Protein AF-A0AAQ3Y6M9-F1 (afdb_monomer_lite)

Secondary structure (DSSP, 8-state):
--------HHHHHHHHHHHHHHHHHHHHHHHHHHHHHTTTTTTT--THHHHHHHHHHHHIIIIIIHHHHHHHHHHHHHHHHHHHHHHT-

pLDDT: mean 72.19, std 8.53, range [40.06, 81.75]

Sequence (89 aa):
MGYELKVETDKLSEQRDGLKNGFDSIHNGLVNIEKALEGVENKGYKGEAGKSIEELMNIIKSDVIAPTDKYNDLVLSVLKAAYDRFESL

Organism: NCBI:txid1834189

Foldseek 3Di:
DDPPPPPVLVVLVVVLVVLVVVLVVVLVVLVVLVVVLVCVVVVVQDDPRNVVSVVVNVCCVPPPNVVSVVVNVVVNVVSVVVVVVVVVD

Structure (mmCIF, N/CA/C/O backbone):
data_AF-A0AAQ3Y6M9-F1
#
_entry.id   AF-A0AAQ3Y6M9-F1
#
loop_
_atom_site.group_PDB
_atom_site.id
_atom_site.type_symbol
_atom_site.label_atom_id
_atom_site.label_alt_id
_atom_site.label_comp_id
_atom_site.label_asym_id
_atom_site.label_entity_id
_atom_site.label_seq_id
_atom_site.pdbx_PDB_ins_code
_atom_site.Cartn_x
_atom_site.Cartn_y
_atom_site.Cartn_z
_atom_site.occupancy
_atom_site.B_iso_or_equiv
_atom_site.auth_seq_id
_atom_site.auth_comp_id
_atom_site.auth_asym_id
_atom_site.auth_atom_id
_atom_site.pdbx_PDB_model_num
ATOM 1 N N . MET A 1 1 ? 33.782 3.474 -32.722 1.00 41.28 1 MET A N 1
ATOM 2 C CA . MET A 1 1 ? 33.591 2.789 -31.427 1.00 41.28 1 MET A CA 1
ATOM 3 C C . MET A 1 1 ? 32.149 3.018 -31.024 1.00 41.28 1 MET A C 1
ATOM 5 O O . MET A 1 1 ? 31.823 4.114 -30.594 1.00 41.28 1 MET A O 1
ATOM 9 N N . GLY A 1 2 ? 31.272 2.057 -31.316 1.00 44.62 2 GLY A N 1
ATOM 10 C CA . GLY A 1 2 ? 29.880 2.128 -30.884 1.00 44.62 2 GLY A CA 1
ATOM 11 C C . GLY A 1 2 ? 29.820 1.695 -29.428 1.00 44.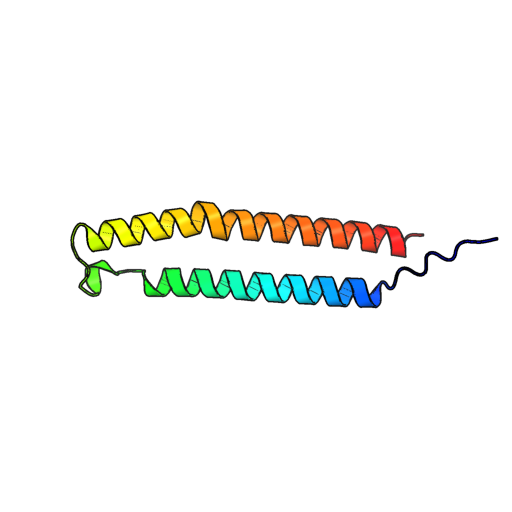62 2 GLY A C 1
ATOM 12 O O . GLY A 1 2 ? 30.234 0.583 -29.114 1.00 44.62 2 GLY A O 1
ATOM 13 N N . TYR A 1 3 ? 29.383 2.581 -28.541 1.00 40.06 3 TYR A N 1
ATOM 14 C CA . TYR A 1 3 ? 29.000 2.169 -27.199 1.00 40.06 3 TYR A CA 1
ATOM 15 C C . TYR A 1 3 ? 27.700 1.375 -27.340 1.00 40.06 3 TYR A C 1
ATOM 17 O O . TYR A 1 3 ? 26.648 1.958 -27.588 1.00 40.06 3 TYR A O 1
ATOM 25 N N . GLU A 1 4 ? 27.773 0.050 -27.231 1.00 48.94 4 GLU A N 1
ATOM 26 C CA . GLU A 1 4 ? 26.588 -0.763 -26.971 1.00 48.94 4 GLU A CA 1
ATOM 27 C C . GLU A 1 4 ? 26.168 -0.459 -25.531 1.00 48.94 4 GLU A C 1
ATOM 29 O O . GLU A 1 4 ? 26.747 -0.963 -24.566 1.00 48.94 4 GLU A O 1
ATOM 34 N N . LEU A 1 5 ? 25.194 0.437 -25.371 1.00 51.72 5 LEU A N 1
ATOM 35 C CA . LEU A 1 5 ? 24.435 0.553 -24.133 1.00 51.72 5 LEU A CA 1
ATOM 36 C C . LEU A 1 5 ? 23.655 -0.753 -23.975 1.00 51.72 5 LEU A C 1
ATOM 38 O O . LEU A 1 5 ? 22.511 -0.869 -24.403 1.00 51.72 5 LEU A O 1
ATOM 42 N N . LYS A 1 6 ? 24.305 -1.764 -23.397 1.00 60.12 6 LYS A N 1
ATOM 43 C CA . LYS A 1 6 ? 23.691 -3.046 -23.064 1.00 60.12 6 LYS A CA 1
ATOM 44 C C . LYS A 1 6 ? 22.865 -2.854 -21.796 1.00 60.12 6 LYS A C 1
ATOM 46 O O . LYS A 1 6 ? 23.252 -3.260 -20.705 1.00 60.12 6 LYS A O 1
ATOM 51 N N . VAL A 1 7 ? 21.773 -2.109 -21.928 1.00 62.03 7 VAL A N 1
ATOM 52 C CA . VAL A 1 7 ? 20.776 -1.999 -20.870 1.00 62.03 7 VAL A CA 1
ATOM 53 C C . VAL A 1 7 ? 20.171 -3.388 -20.721 1.00 62.03 7 VAL A C 1
ATOM 55 O O . VAL A 1 7 ? 19.565 -3.905 -21.653 1.00 62.03 7 VAL A O 1
ATOM 58 N N . GLU A 1 8 ? 20.394 -4.021 -19.571 1.00 70.75 8 GLU A N 1
ATOM 59 C CA . GLU A 1 8 ? 19.802 -5.318 -19.244 1.00 70.75 8 GLU A CA 1
ATOM 60 C C . GLU A 1 8 ? 18.320 -5.114 -18.902 1.00 70.75 8 GLU A C 1
ATOM 62 O O . GLU A 1 8 ? 17.925 -5.093 -17.734 1.00 70.75 8 GLU A O 1
ATOM 67 N N . THR A 1 9 ? 17.508 -4.884 -19.935 1.00 69.81 9 THR A N 1
ATOM 68 C CA . THR A 1 9 ? 16.063 -4.625 -19.847 1.00 69.81 9 THR A CA 1
ATOM 69 C C . THR A 1 9 ? 15.332 -5.705 -19.051 1.00 69.81 9 THR A C 1
ATOM 71 O O . THR A 1 9 ? 14.447 -5.376 -18.261 1.00 69.81 9 THR A O 1
ATOM 74 N N . ASP A 1 10 ? 15.776 -6.959 -19.149 1.00 71.56 10 ASP A N 1
ATOM 75 C CA . ASP A 1 10 ? 15.262 -8.082 -18.358 1.00 71.56 10 ASP A CA 1
ATOM 76 C C . ASP A 1 10 ? 15.467 -7.874 -16.848 1.00 71.56 10 ASP A C 1
ATOM 78 O O . ASP A 1 10 ? 14.512 -7.960 -16.075 1.00 71.56 10 ASP A O 1
ATOM 82 N N . LYS A 1 11 ? 16.678 -7.493 -16.412 1.00 73.62 11 LYS A N 1
ATOM 83 C CA . LYS A 1 11 ? 16.960 -7.200 -14.993 1.00 73.62 11 LYS A CA 1
ATOM 84 C C . LYS A 1 11 ? 16.174 -5.994 -14.488 1.00 73.62 11 LYS A C 1
ATOM 86 O O . LYS A 1 11 ? 15.741 -5.977 -13.338 1.00 73.62 11 LYS A O 1
ATOM 91 N N . LEU A 1 12 ? 15.984 -4.979 -15.333 1.00 70.31 12 LEU A N 1
ATOM 92 C CA . LEU A 1 12 ? 15.144 -3.827 -14.992 1.00 70.31 12 LEU A CA 1
ATOM 93 C C . LEU A 1 12 ? 13.672 -4.231 -14.836 1.00 70.31 12 LEU A C 1
ATOM 95 O O . LEU A 1 12 ? 13.001 -3.736 -13.930 1.00 70.31 12 LEU A O 1
ATOM 99 N N . SER A 1 13 ? 13.177 -5.152 -15.669 1.00 71.94 13 SER A N 1
ATOM 100 C CA . SER A 1 13 ? 11.826 -5.704 -15.529 1.00 71.94 13 SER A CA 1
ATOM 101 C C . SER A 1 13 ? 11.681 -6.518 -14.240 1.00 71.94 13 SER A C 1
ATOM 103 O O . SER A 1 13 ? 10.707 -6.329 -13.514 1.00 71.94 13 SER A O 1
ATOM 105 N N . GLU A 1 14 ? 12.663 -7.356 -13.898 1.00 77.44 14 GLU A N 1
ATOM 106 C CA . GLU A 1 14 ? 12.672 -8.105 -12.632 1.00 77.44 14 GLU A CA 1
ATOM 107 C C . GLU A 1 14 ? 12.669 -7.172 -11.412 1.00 77.44 14 GLU A C 1
ATOM 109 O O . GLU A 1 14 ? 11.907 -7.377 -10.466 1.00 77.44 14 GLU A O 1
ATOM 114 N N . GLN A 1 15 ? 13.478 -6.108 -11.438 1.00 74.19 15 GLN A N 1
ATOM 115 C CA . GLN A 1 15 ? 13.506 -5.106 -10.368 1.00 74.19 15 GLN A CA 1
ATOM 116 C C . GLN A 1 15 ? 12.187 -4.337 -10.258 1.00 74.19 15 GLN A C 1
ATOM 118 O O . GLN A 1 15 ? 11.724 -4.086 -9.144 1.00 74.19 15 GLN A O 1
ATOM 123 N N . ARG A 1 16 ? 11.558 -3.992 -11.389 1.00 75.69 16 ARG A N 1
ATOM 124 C CA . ARG A 1 16 ? 10.224 -3.375 -11.419 1.00 75.69 16 ARG A CA 1
ATOM 125 C C . ARG A 1 16 ? 9.189 -4.283 -10.759 1.00 75.69 16 ARG A C 1
ATOM 127 O O . ARG A 1 16 ? 8.416 -3.815 -9.926 1.00 75.69 16 ARG A O 1
ATOM 134 N N . ASP A 1 17 ? 9.173 -5.562 -11.118 1.00 79.88 17 ASP A N 1
ATOM 135 C CA . ASP A 1 17 ? 8.197 -6.515 -10.589 1.00 79.88 17 ASP A CA 1
ATOM 136 C C . ASP A 1 17 ? 8.447 -6.793 -9.097 1.00 79.88 17 ASP A C 1
ATOM 138 O O . ASP A 1 17 ? 7.503 -6.858 -8.308 1.00 79.88 17 ASP A O 1
ATOM 142 N N . GLY A 1 18 ? 9.716 -6.849 -8.678 1.00 79.00 18 GLY A N 1
ATOM 143 C CA . GLY A 1 18 ? 10.104 -6.925 -7.269 1.00 79.00 18 GLY A CA 1
ATOM 144 C C . GLY A 1 18 ? 9.652 -5.709 -6.456 1.00 79.00 18 GLY A C 1
ATOM 145 O O . GLY A 1 18 ? 9.077 -5.874 -5.379 1.00 79.00 18 GLY A O 1
ATOM 146 N N . LEU A 1 19 ? 9.849 -4.496 -6.985 1.00 75.81 19 LEU A N 1
ATOM 147 C CA . LEU A 1 19 ? 9.363 -3.259 -6.366 1.00 75.81 19 LEU A CA 1
ATOM 148 C C . LEU A 1 19 ? 7.842 -3.272 -6.229 1.00 75.81 19 LEU A C 1
ATOM 150 O O . LEU A 1 19 ? 7.333 -3.038 -5.135 1.00 75.81 19 LEU A O 1
ATOM 154 N N . LYS A 1 20 ? 7.127 -3.618 -7.305 1.00 78.12 20 LYS A N 1
ATOM 155 C CA . LYS A 1 20 ? 5.665 -3.714 -7.298 1.00 78.12 20 LYS A CA 1
ATOM 156 C C . LYS A 1 20 ? 5.166 -4.668 -6.209 1.00 78.12 20 LYS A C 1
ATOM 158 O O . LYS A 1 20 ? 4.333 -4.281 -5.398 1.00 78.12 20 LYS A O 1
ATOM 163 N N . ASN A 1 21 ? 5.733 -5.872 -6.132 1.00 80.38 21 ASN A N 1
ATOM 164 C CA . ASN A 1 21 ? 5.357 -6.863 -5.119 1.00 80.38 21 ASN A CA 1
ATOM 165 C C . ASN A 1 21 ? 5.667 -6.392 -3.687 1.00 80.38 21 ASN A C 1
ATOM 167 O O . ASN A 1 21 ? 4.901 -6.666 -2.758 1.00 80.38 21 ASN A O 1
ATOM 171 N N . GLY A 1 22 ? 6.787 -5.686 -3.499 1.00 79.44 22 GLY A N 1
ATOM 172 C CA . GLY A 1 22 ? 7.146 -5.079 -2.219 1.00 79.44 22 GLY A CA 1
ATOM 173 C C . GLY A 1 22 ? 6.122 -4.033 -1.778 1.00 79.44 22 GLY A C 1
ATOM 174 O O . GLY A 1 22 ? 5.639 -4.086 -0.646 1.00 79.44 22 GLY A O 1
ATOM 175 N N . PHE A 1 23 ? 5.733 -3.137 -2.687 1.00 76.12 23 PHE A N 1
ATOM 176 C CA . PHE A 1 23 ? 4.710 -2.127 -2.418 1.00 76.12 23 PHE A CA 1
ATOM 177 C C . PHE A 1 23 ? 3.332 -2.743 -2.158 1.00 76.12 23 PHE A C 1
ATOM 179 O O . PHE A 1 23 ? 2.699 -2.384 -1.166 1.00 76.12 23 PHE A O 1
ATOM 186 N N . ASP A 1 24 ? 2.907 -3.728 -2.953 1.00 79.00 24 ASP A N 1
ATOM 187 C CA . ASP A 1 24 ? 1.632 -4.431 -2.750 1.00 79.00 24 ASP A CA 1
ATOM 188 C C . ASP A 1 24 ? 1.584 -5.118 -1.373 1.00 79.00 24 ASP A C 1
ATOM 190 O O . ASP A 1 24 ? 0.558 -5.114 -0.690 1.00 79.00 24 ASP A O 1
ATOM 194 N N . SER A 1 25 ? 2.707 -5.681 -0.918 1.00 79.19 25 SER A N 1
ATOM 195 C CA . SER A 1 25 ? 2.806 -6.311 0.406 1.00 79.19 25 SER A CA 1
ATOM 196 C C . SER A 1 25 ? 2.664 -5.294 1.541 1.00 79.19 25 SER A C 1
ATOM 198 O O . SER A 1 25 ? 1.953 -5.555 2.515 1.00 79.19 25 SER A O 1
ATOM 200 N N . ILE A 1 26 ? 3.305 -4.127 1.409 1.00 77.06 26 ILE A N 1
ATOM 201 C CA . ILE A 1 26 ? 3.199 -3.030 2.382 1.00 77.06 26 ILE A CA 1
ATOM 202 C C . ILE A 1 26 ? 1.761 -2.506 2.425 1.00 77.06 26 ILE A C 1
ATOM 204 O O . ILE A 1 26 ? 1.181 -2.420 3.508 1.00 77.06 26 ILE A O 1
ATOM 208 N N . HIS A 1 27 ? 1.163 -2.231 1.264 1.00 78.88 27 HIS A N 1
ATOM 209 C CA . HIS A 1 27 ? -0.218 -1.763 1.153 1.00 78.88 27 HIS A CA 1
ATOM 210 C C . HIS A 1 27 ? -1.192 -2.740 1.830 1.00 78.88 27 HIS A C 1
ATOM 212 O O . HIS A 1 27 ? -1.962 -2.355 2.710 1.00 78.88 27 HIS A O 1
ATOM 218 N N . ASN A 1 28 ? -1.099 -4.032 1.506 1.00 81.75 28 ASN A N 1
ATOM 219 C CA . ASN A 1 28 ? -1.948 -5.061 2.109 1.00 81.75 28 ASN A CA 1
ATOM 220 C C . ASN A 1 28 ? -1.748 -5.183 3.628 1.00 81.75 28 ASN A C 1
ATOM 222 O O . ASN A 1 28 ? -2.716 -5.382 4.364 1.00 81.75 28 ASN A O 1
ATOM 226 N N . GLY A 1 29 ? -0.511 -5.042 4.117 1.00 80.88 29 GLY A N 1
ATOM 227 C CA . GLY A 1 29 ? -0.222 -4.997 5.551 1.00 80.88 29 GLY A CA 1
ATOM 228 C C . GLY A 1 29 ? -0.929 -3.834 6.248 1.00 80.88 29 GLY A C 1
ATOM 229 O O . GLY A 1 29 ? -1.566 -4.031 7.283 1.00 80.88 29 GLY A O 1
ATOM 230 N N . LEU A 1 30 ? -0.885 -2.644 5.647 1.00 77.81 30 LEU A N 1
ATOM 231 C CA . LEU A 1 30 ? -1.521 -1.439 6.181 1.00 77.81 30 LEU A CA 1
ATOM 232 C C . LEU A 1 30 ? -3.057 -1.531 6.156 1.00 77.81 30 LEU A C 1
ATOM 234 O O . LEU A 1 30 ? -3.702 -1.193 7.148 1.00 77.81 30 LEU A O 1
ATOM 238 N N . VAL A 1 31 ? -3.644 -2.091 5.094 1.00 80.69 31 VAL A N 1
ATOM 239 C CA . VAL A 1 31 ? -5.092 -2.372 5.013 1.00 80.69 31 VAL A CA 1
ATOM 240 C C . VAL A 1 31 ? -5.531 -3.400 6.063 1.00 80.69 31 VAL A C 1
ATOM 242 O O . VAL A 1 31 ? -6.608 -3.289 6.652 1.00 80.69 31 VAL A O 1
ATOM 245 N N . ASN A 1 32 ? -4.711 -4.416 6.337 1.00 81.69 32 ASN A N 1
ATOM 246 C CA . ASN A 1 32 ? -5.015 -5.390 7.387 1.00 81.69 32 ASN A CA 1
ATOM 247 C C . ASN A 1 32 ? -4.961 -4.762 8.784 1.00 81.69 32 ASN A C 1
ATOM 249 O O . ASN A 1 32 ? -5.807 -5.080 9.620 1.00 81.69 32 ASN A O 1
ATOM 253 N N . ILE A 1 33 ? -4.007 -3.858 9.026 1.00 76.50 33 ILE A N 1
ATOM 254 C CA . ILE A 1 33 ? -3.941 -3.070 10.264 1.00 76.50 33 ILE A CA 1
ATOM 255 C C . ILE A 1 33 ? -5.202 -2.210 10.405 1.00 76.50 33 ILE A C 1
ATOM 257 O O . ILE A 1 33 ? -5.823 -2.224 11.465 1.00 76.50 33 ILE A O 1
ATOM 261 N N . GLU A 1 34 ? -5.638 -1.539 9.337 1.00 74.88 34 GLU A N 1
ATOM 262 C CA . GLU A 1 34 ? -6.885 -0.769 9.331 1.00 74.88 34 GLU A CA 1
ATOM 263 C C . GLU A 1 34 ? -8.088 -1.630 9.740 1.00 74.88 34 GLU A C 1
ATOM 265 O O . GLU A 1 34 ? -8.784 -1.294 10.695 1.00 74.88 34 GLU A O 1
ATOM 270 N N . LYS A 1 35 ? -8.292 -2.783 9.093 1.00 79.56 35 LYS A N 1
ATOM 271 C CA . LYS A 1 35 ? -9.396 -3.706 9.424 1.00 79.56 35 LYS A CA 1
ATOM 272 C C . LYS A 1 35 ? -9.306 -4.251 10.850 1.00 79.56 35 LYS A C 1
ATOM 274 O O . LYS A 1 35 ? -10.322 -4.451 11.519 1.00 79.56 35 LYS A O 1
ATOM 279 N N . ALA A 1 36 ? -8.094 -4.518 11.336 1.00 74.31 36 ALA A N 1
ATOM 280 C CA . ALA A 1 36 ? -7.880 -4.978 12.705 1.00 74.31 36 ALA A CA 1
ATOM 281 C C . ALA A 1 36 ? -8.254 -3.900 13.732 1.00 74.31 36 ALA A C 1
ATOM 283 O O . ALA A 1 36 ? -8.743 -4.237 14.817 1.00 74.31 36 ALA A O 1
ATOM 284 N N . LEU A 1 37 ? -8.072 -2.627 13.381 1.00 72.38 37 LEU A N 1
ATOM 285 C CA . LEU A 1 37 ? -8.358 -1.482 14.242 1.00 72.38 37 LEU A CA 1
ATOM 286 C C . LEU A 1 37 ? -9.772 -0.912 14.049 1.00 72.38 37 LEU A C 1
ATOM 288 O O . LEU A 1 37 ? -10.278 -0.196 14.911 1.00 72.38 37 LEU A O 1
ATOM 292 N N . GLU A 1 38 ? -10.463 -1.301 12.982 1.00 75.69 38 GLU A N 1
ATOM 293 C CA . GLU A 1 38 ? -11.870 -0.981 12.779 1.00 75.69 38 GLU A CA 1
ATOM 294 C C . GLU A 1 38 ? -12.715 -1.545 13.939 1.00 75.69 38 GLU A C 1
ATOM 296 O O . GLU A 1 38 ? -12.601 -2.718 14.332 1.00 75.69 38 GLU A O 1
ATOM 301 N N . GLY A 1 39 ? -13.526 -0.684 14.561 1.00 68.38 39 GLY A N 1
ATOM 302 C CA . GLY A 1 39 ? -14.332 -1.044 15.729 1.00 68.38 39 GLY A CA 1
ATOM 303 C C . GLY A 1 39 ? -13.531 -1.295 17.016 1.00 68.38 39 GLY A C 1
ATOM 304 O O . GLY A 1 39 ? -13.994 -2.046 17.874 1.00 68.38 39 GLY A O 1
ATOM 305 N N . VAL A 1 40 ? -12.346 -0.696 17.177 1.00 74.12 40 VAL A N 1
ATOM 306 C CA . VAL A 1 40 ? -11.515 -0.783 18.398 1.00 74.12 40 VAL A CA 1
ATOM 307 C C . VAL A 1 40 ? -12.273 -0.407 19.679 1.00 74.12 40 VAL A C 1
ATOM 309 O O . VAL A 1 40 ? -12.121 -1.093 20.693 1.00 74.12 40 VAL A O 1
ATOM 312 N N . GLU A 1 41 ? -13.188 0.565 19.626 1.00 62.00 41 GLU A N 1
ATOM 313 C CA . GLU A 1 41 ? -14.066 0.886 20.763 1.00 62.00 41 GLU A CA 1
ATOM 314 C C . GLU A 1 41 ? -15.008 -0.271 21.138 1.00 62.00 41 GLU A C 1
ATOM 316 O O . GLU A 1 41 ? -15.213 -0.567 22.321 1.00 62.00 41 GLU A O 1
ATOM 321 N N . ASN A 1 42 ? -15.533 -0.984 20.135 1.00 67.12 42 ASN A N 1
ATOM 322 C CA . ASN A 1 42 ? -16.372 -2.171 20.327 1.00 67.12 42 ASN A CA 1
ATOM 323 C C . ASN A 1 42 ? -15.562 -3.374 20.837 1.00 67.12 42 ASN A C 1
ATOM 325 O O . ASN A 1 42 ? -16.123 -4.257 21.484 1.00 67.12 42 ASN A O 1
ATOM 329 N N . LYS A 1 43 ? -14.243 -3.389 20.599 1.00 68.81 43 LYS A N 1
ATOM 330 C CA . LYS A 1 43 ? -13.293 -4.398 21.102 1.00 68.81 43 LYS A CA 1
ATOM 331 C C . LYS A 1 43 ? -12.803 -4.112 22.531 1.00 68.81 43 LYS A C 1
ATOM 333 O O . LYS A 1 43 ? -11.995 -4.870 23.057 1.00 68.81 43 LYS A O 1
ATOM 338 N N . GLY A 1 44 ? -13.314 -3.058 23.178 1.00 67.62 44 GLY A N 1
ATOM 339 C CA . GLY A 1 44 ? -13.069 -2.753 24.593 1.00 67.62 44 GLY A CA 1
ATOM 340 C C . GLY A 1 44 ? -12.068 -1.626 24.852 1.00 67.62 44 GLY A C 1
ATOM 341 O O . GLY A 1 44 ? -11.919 -1.208 25.999 1.00 67.62 44 GLY A O 1
ATOM 342 N N . TYR A 1 45 ? -11.436 -1.079 23.814 1.00 68.81 45 TYR A N 1
ATOM 343 C CA . TYR A 1 45 ? -10.546 0.076 23.923 1.00 68.81 45 TYR A CA 1
ATOM 344 C C . TYR A 1 45 ? -11.368 1.367 23.850 1.00 68.81 45 TYR A C 1
ATOM 346 O O . TYR A 1 45 ? -11.516 1.972 22.792 1.00 68.81 45 TYR A O 1
ATOM 354 N N . LYS A 1 46 ? -11.967 1.760 24.977 1.00 72.75 46 LYS A N 1
ATOM 355 C CA . LYS A 1 46 ? -12.833 2.947 25.080 1.00 72.75 46 LYS A CA 1
ATOM 356 C C . LYS A 1 46 ? -12.077 4.148 25.656 1.00 72.75 46 LYS A C 1
ATOM 358 O O . LYS A 1 46 ? -11.169 3.979 26.468 1.00 72.75 46 LYS A O 1
ATOM 363 N N . GLY A 1 47 ? -12.499 5.361 25.298 1.00 73.31 47 GLY A N 1
ATOM 364 C CA . GLY A 1 47 ? -11.952 6.607 25.852 1.00 73.31 47 GLY A CA 1
ATOM 365 C C . GLY A 1 47 ? -10.728 7.121 25.089 1.00 73.31 47 GLY A C 1
ATOM 366 O O . GLY A 1 47 ? -10.648 6.965 23.874 1.00 73.31 47 GLY A O 1
ATOM 367 N N . GLU A 1 48 ? -9.778 7.755 25.782 1.00 74.75 48 GLU A N 1
ATOM 368 C CA . GLU A 1 48 ? -8.578 8.342 25.153 1.00 74.75 48 GLU A CA 1
ATOM 369 C C . GLU A 1 48 ? -7.768 7.326 24.343 1.00 74.75 48 GLU A C 1
ATOM 371 O O . GLU A 1 48 ? -7.321 7.650 23.251 1.00 74.75 48 GLU A O 1
ATOM 376 N N . ALA A 1 49 ? -7.657 6.079 24.810 1.00 73.56 49 ALA A N 1
ATOM 377 C CA . ALA A 1 49 ? -6.926 5.037 24.091 1.00 73.56 49 ALA A CA 1
ATOM 378 C C . ALA A 1 49 ? -7.546 4.706 22.720 1.00 73.56 49 ALA A C 1
ATOM 380 O O . ALA A 1 49 ? -6.814 4.509 21.755 1.00 73.56 49 ALA A O 1
ATOM 381 N N . GLY A 1 50 ? -8.881 4.676 22.616 1.00 72.94 50 GLY A N 1
ATOM 382 C CA . GLY A 1 50 ? -9.577 4.463 21.342 1.00 72.94 50 GLY A CA 1
ATOM 383 C C . GLY A 1 50 ? -9.347 5.625 20.374 1.00 72.94 50 GLY A C 1
ATOM 384 O O . GLY A 1 50 ? -8.975 5.403 19.224 1.00 72.94 50 GLY A O 1
ATOM 385 N N . LYS A 1 51 ? -9.446 6.863 20.876 1.00 76.38 51 LYS A N 1
ATOM 386 C CA . LYS A 1 51 ? -9.178 8.080 20.094 1.00 76.38 51 LYS A CA 1
ATOM 387 C C . LYS A 1 51 ? -7.737 8.155 19.599 1.00 76.38 51 LYS A C 1
ATOM 389 O O . LYS A 1 51 ? -7.518 8.446 18.430 1.00 76.38 51 LYS A O 1
ATOM 394 N N . SER A 1 52 ? -6.761 7.848 20.453 1.00 78.12 52 SER A N 1
ATOM 395 C CA . SER A 1 52 ? -5.352 7.834 20.053 1.00 78.12 52 SER A CA 1
ATOM 396 C C . SER A 1 52 ? -5.077 6.786 18.976 1.00 78.12 52 SER A C 1
ATOM 398 O O . SER A 1 52 ? -4.284 7.046 18.081 1.00 78.12 52 SER A O 1
ATOM 400 N N . ILE A 1 53 ? -5.739 5.624 19.020 1.00 77.12 53 ILE A N 1
ATOM 401 C CA . ILE A 1 53 ? -5.622 4.595 17.974 1.00 77.12 53 ILE A CA 1
ATOM 402 C C . ILE A 1 53 ? -6.229 5.080 16.648 1.00 77.12 53 ILE A C 1
ATOM 404 O O . ILE A 1 53 ? -5.624 4.878 15.595 1.00 77.12 53 ILE A O 1
ATOM 408 N N . GLU A 1 54 ? -7.390 5.737 16.683 1.00 76.44 54 GLU A N 1
ATOM 409 C CA . GLU A 1 54 ? -7.999 6.335 15.487 1.00 76.44 54 GLU A CA 1
ATOM 410 C C . GLU A 1 54 ? -7.131 7.450 14.890 1.00 76.44 54 GLU A C 1
ATOM 412 O O . GLU A 1 54 ? -6.920 7.482 13.677 1.00 76.44 54 GLU A O 1
ATOM 417 N N . GLU A 1 55 ? -6.575 8.334 15.723 1.00 79.69 55 GLU A N 1
ATOM 418 C CA . GLU A 1 55 ? -5.633 9.373 15.288 1.00 79.69 55 GLU A CA 1
ATOM 419 C C . GLU A 1 55 ? -4.389 8.766 14.640 1.00 79.69 55 GLU A C 1
ATOM 421 O O . GLU A 1 55 ? -3.995 9.182 13.548 1.00 79.69 55 GLU A O 1
ATOM 426 N N . LEU A 1 56 ? -3.807 7.736 15.261 1.00 80.00 56 LEU A N 1
ATOM 427 C CA . LEU A 1 56 ? -2.644 7.038 14.717 1.00 80.00 56 LEU A CA 1
ATOM 428 C C . LEU A 1 56 ? -2.969 6.394 13.364 1.00 80.00 56 LEU A C 1
ATOM 430 O O . LEU A 1 56 ? -2.143 6.435 12.452 1.00 80.00 56 LEU A O 1
ATOM 434 N N . MET A 1 57 ? -4.187 5.872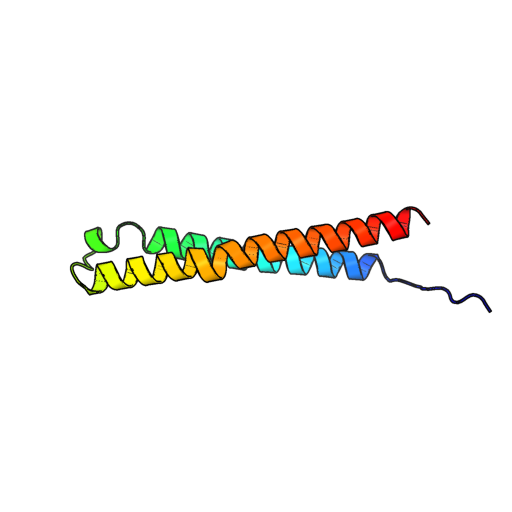 13.188 1.00 77.50 57 MET A N 1
ATOM 435 C CA . MET A 1 57 ? -4.623 5.349 11.894 1.00 77.50 57 MET A CA 1
ATOM 436 C C . MET A 1 57 ? -4.842 6.421 10.840 1.00 77.50 57 MET A C 1
ATOM 438 O O . MET A 1 57 ? -4.494 6.203 9.679 1.00 77.50 57 MET A O 1
ATOM 442 N N . ASN A 1 58 ? -5.377 7.577 11.215 1.00 79.69 58 ASN A N 1
ATOM 443 C CA . ASN A 1 58 ? -5.511 8.693 10.284 1.00 79.69 58 ASN A CA 1
ATOM 444 C C . ASN A 1 58 ? -4.137 9.184 9.807 1.00 79.69 58 ASN A C 1
ATOM 446 O O . ASN A 1 58 ? -3.971 9.442 8.614 1.00 79.69 58 ASN A O 1
ATOM 450 N N . ILE A 1 59 ? -3.140 9.215 10.698 1.00 80.00 59 ILE A N 1
ATOM 451 C CA . ILE A 1 59 ? -1.745 9.521 10.348 1.00 80.00 59 ILE A CA 1
ATOM 452 C C . ILE A 1 59 ? -1.182 8.454 9.404 1.00 80.00 59 ILE A C 1
ATOM 454 O O . ILE A 1 59 ? -0.658 8.793 8.350 1.00 80.00 59 ILE A O 1
ATOM 458 N N . ILE A 1 60 ? -1.340 7.163 9.714 1.00 75.81 60 ILE A N 1
ATOM 459 C CA . ILE A 1 60 ? -0.859 6.080 8.839 1.00 75.81 60 ILE A CA 1
ATOM 460 C C . ILE A 1 60 ? -1.487 6.173 7.436 1.00 75.81 60 ILE A C 1
ATOM 462 O O . ILE A 1 60 ? -0.790 6.012 6.434 1.00 75.81 60 ILE A O 1
ATOM 466 N N . LYS A 1 61 ? -2.786 6.478 7.337 1.00 72.50 61 LYS A N 1
ATOM 467 C CA . LYS A 1 61 ? -3.472 6.659 6.047 1.00 72.50 61 LYS A CA 1
ATOM 468 C C . LYS A 1 61 ? -2.932 7.854 5.260 1.00 72.50 61 LYS A C 1
ATOM 470 O O . LYS A 1 61 ? -2.613 7.708 4.080 1.00 72.50 61 LYS A O 1
ATOM 475 N N . SER A 1 62 ? -2.841 9.012 5.913 1.00 77.38 62 SER A N 1
ATOM 476 C CA . SER A 1 62 ? -2.418 10.277 5.299 1.00 77.38 62 SER A CA 1
ATOM 477 C C . SER A 1 62 ? -0.943 10.272 4.904 1.00 77.38 62 SER A C 1
ATOM 479 O O . SER A 1 62 ? -0.597 10.693 3.802 1.00 77.38 62 SER A O 1
ATOM 481 N N . ASP A 1 63 ? -0.081 9.779 5.790 1.00 73.62 63 ASP A N 1
ATOM 482 C CA . ASP A 1 63 ? 1.356 10.051 5.727 1.00 73.62 63 ASP A CA 1
ATOM 483 C C . ASP A 1 63 ? 2.164 8.835 5.269 1.00 73.62 63 ASP A C 1
ATOM 485 O O . ASP A 1 63 ? 3.321 8.979 4.874 1.00 73.62 63 ASP A O 1
ATOM 489 N N . VAL A 1 64 ? 1.564 7.638 5.284 1.00 71.38 64 VAL A N 1
ATOM 490 C CA . VAL A 1 64 ? 2.231 6.403 4.854 1.00 71.38 64 VAL A CA 1
ATOM 491 C C . VAL A 1 64 ? 1.539 5.795 3.641 1.00 71.38 64 VAL A C 1
ATOM 493 O O . VAL A 1 64 ? 2.180 5.685 2.599 1.00 71.38 64 VAL A O 1
ATOM 496 N N . ILE A 1 65 ? 0.251 5.438 3.727 1.00 70.38 65 ILE A N 1
ATOM 497 C CA . ILE A 1 65 ? -0.442 4.725 2.636 1.00 70.38 65 ILE A CA 1
ATOM 498 C C . ILE A 1 65 ? -0.519 5.597 1.377 1.00 70.38 65 ILE A C 1
ATOM 500 O O . ILE A 1 65 ? 0.046 5.236 0.346 1.00 70.38 65 ILE A O 1
ATOM 504 N N . ALA A 1 66 ? -1.143 6.777 1.463 1.00 74.56 66 ALA A N 1
ATOM 505 C CA . ALA A 1 66 ? -1.366 7.618 0.285 1.00 74.56 66 ALA A CA 1
ATOM 506 C C . ALA A 1 66 ? -0.064 8.092 -0.405 1.00 74.56 66 ALA A C 1
ATOM 508 O O . ALA A 1 66 ? 0.001 8.068 -1.639 1.00 74.56 66 ALA A O 1
ATOM 509 N N . PRO A 1 67 ? 1.003 8.486 0.322 1.00 73.50 67 PRO A N 1
ATOM 510 C CA . PRO A 1 67 ? 2.282 8.820 -0.296 1.00 73.50 67 PRO A CA 1
ATOM 511 C C . PRO A 1 67 ? 2.975 7.607 -0.916 1.00 73.50 67 PRO A C 1
ATOM 513 O O . PRO A 1 67 ? 3.571 7.748 -1.983 1.00 73.50 67 PRO A O 1
ATOM 516 N N . THR A 1 68 ? 2.881 6.430 -0.287 1.00 71.19 68 THR A N 1
ATOM 517 C CA . THR A 1 68 ? 3.465 5.185 -0.815 1.00 71.19 68 THR A CA 1
ATOM 518 C C . THR A 1 68 ? 2.796 4.780 -2.122 1.00 71.19 68 THR A C 1
ATOM 520 O O . THR A 1 68 ? 3.499 4.530 -3.100 1.00 71.19 68 THR A O 1
ATOM 523 N N . ASP A 1 69 ? 1.463 4.804 -2.176 1.00 73.00 69 ASP A N 1
ATOM 524 C CA . ASP A 1 69 ? 0.701 4.496 -3.390 1.00 73.00 69 ASP A CA 1
ATOM 525 C C . ASP A 1 69 ? 1.074 5.469 -4.523 1.00 73.00 69 ASP A C 1
ATOM 527 O O . ASP A 1 69 ? 1.432 5.056 -5.627 1.00 73.00 69 ASP A O 1
ATOM 531 N N . LYS A 1 70 ? 1.123 6.774 -4.223 1.00 75.62 70 LYS A N 1
ATOM 532 C CA . LYS A 1 70 ? 1.504 7.808 -5.198 1.00 75.62 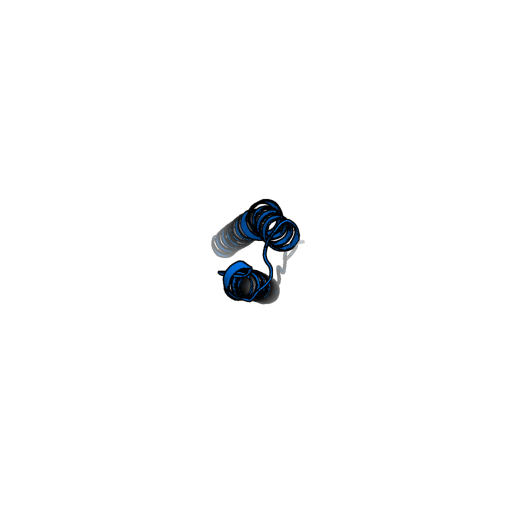70 LYS A CA 1
ATOM 533 C C . LYS A 1 70 ? 2.945 7.659 -5.697 1.00 75.62 70 LYS A C 1
ATOM 535 O O . LYS A 1 70 ? 3.223 7.917 -6.870 1.00 75.62 70 LYS A O 1
ATOM 540 N N . TYR A 1 71 ? 3.876 7.293 -4.816 1.00 72.19 71 TYR A N 1
ATOM 541 C CA . TYR A 1 71 ? 5.270 7.066 -5.194 1.00 72.19 71 TYR A CA 1
ATOM 542 C C . TYR A 1 71 ? 5.408 5.809 -6.058 1.00 72.19 71 TYR A C 1
ATOM 544 O O . TYR A 1 71 ? 6.140 5.829 -7.048 1.00 72.19 71 TYR A O 1
ATOM 552 N N . ASN A 1 72 ? 4.664 4.749 -5.732 1.00 71.00 72 ASN A N 1
ATOM 553 C CA . ASN A 1 72 ? 4.628 3.519 -6.514 1.00 71.00 72 ASN A CA 1
ATOM 554 C C . ASN A 1 72 ? 4.107 3.782 -7.937 1.00 71.00 72 ASN A C 1
ATOM 556 O O . ASN A 1 72 ? 4.772 3.430 -8.912 1.00 71.00 72 ASN A O 1
ATOM 560 N N . ASP A 1 73 ? 2.993 4.507 -8.068 1.00 77.50 73 ASP A N 1
ATOM 561 C CA . ASP A 1 73 ? 2.434 4.901 -9.368 1.00 77.50 73 ASP A CA 1
ATOM 562 C C . ASP A 1 73 ? 3.432 5.710 -10.209 1.00 77.50 73 ASP A C 1
ATOM 564 O O . ASP A 1 73 ? 3.591 5.472 -11.411 1.00 77.50 73 ASP A O 1
ATOM 568 N N . LEU A 1 74 ? 4.153 6.644 -9.577 1.00 77.81 74 LEU A N 1
ATOM 569 C CA . LEU A 1 74 ? 5.173 7.448 -10.247 1.00 77.81 74 LEU A CA 1
ATOM 570 C C . LEU A 1 74 ? 6.338 6.583 -10.746 1.00 77.81 74 LEU A C 1
ATOM 572 O O . LEU A 1 74 ? 6.732 6.700 -11.908 1.00 77.81 74 LEU A O 1
ATOM 576 N N . VAL A 1 75 ? 6.887 5.717 -9.891 1.00 73.00 75 VAL A N 1
ATOM 577 C CA . VAL A 1 75 ? 8.012 4.835 -10.242 1.00 73.00 75 VAL A CA 1
ATOM 578 C C . VAL A 1 75 ? 7.620 3.890 -11.375 1.00 73.00 75 VAL A C 1
ATOM 580 O O . VAL A 1 75 ? 8.354 3.778 -12.359 1.00 73.00 75 VAL A O 1
ATOM 583 N N . LEU A 1 76 ? 6.445 3.263 -11.290 1.00 72.06 76 LEU A N 1
ATOM 584 C CA . LEU A 1 76 ? 5.936 2.376 -12.336 1.00 72.06 76 LEU A CA 1
ATOM 585 C C . LEU A 1 76 ? 5.712 3.123 -13.657 1.00 72.06 76 LEU A C 1
ATOM 587 O O . LEU A 1 76 ? 6.079 2.612 -14.718 1.00 72.06 76 LEU A O 1
ATOM 591 N N . SER A 1 77 ? 5.178 4.348 -13.607 1.00 76.62 77 SER A N 1
ATOM 592 C CA . SER A 1 77 ? 5.007 5.198 -14.790 1.00 76.62 77 SER A CA 1
ATOM 593 C C . SER A 1 77 ? 6.345 5.564 -15.439 1.00 76.62 77 SER A C 1
ATOM 595 O O . SER A 1 77 ? 6.462 5.525 -16.664 1.00 76.62 77 SER A O 1
ATOM 597 N N . VAL A 1 78 ? 7.356 5.925 -14.645 1.00 76.06 78 VAL A N 1
ATOM 598 C CA . VAL A 1 78 ? 8.688 6.295 -15.153 1.00 76.06 78 VAL A CA 1
ATOM 599 C C . VAL A 1 78 ? 9.394 5.085 -15.760 1.00 76.06 78 VAL A C 1
ATOM 601 O O . VAL A 1 78 ? 9.949 5.192 -16.853 1.00 76.06 78 VAL A O 1
ATOM 604 N N . LEU A 1 79 ? 9.331 3.925 -15.101 1.00 70.62 79 LEU A N 1
ATOM 605 C CA . LEU A 1 79 ? 9.907 2.682 -15.621 1.00 70.62 79 LEU A CA 1
ATOM 606 C C . LEU A 1 79 ? 9.240 2.256 -16.931 1.00 70.62 79 LEU A C 1
ATOM 608 O O . LEU A 1 79 ? 9.933 1.859 -17.865 1.00 70.62 79 LEU A O 1
ATOM 612 N N . LYS A 1 80 ? 7.913 2.394 -17.033 1.00 71.12 80 LYS A N 1
ATOM 613 C CA . LYS A 1 80 ? 7.181 2.122 -18.274 1.00 71.12 80 LYS A CA 1
ATOM 614 C C . LYS A 1 80 ? 7.595 3.069 -19.401 1.00 71.12 80 LYS A C 1
ATOM 616 O O . LYS A 1 80 ? 7.911 2.608 -20.489 1.00 71.12 80 LYS A O 1
ATOM 621 N N . ALA A 1 81 ? 7.671 4.372 -19.131 1.00 75.44 81 ALA A N 1
ATOM 622 C CA . ALA A 1 81 ? 8.102 5.353 -20.126 1.00 75.44 81 ALA A CA 1
ATOM 623 C C . ALA A 1 81 ? 9.552 5.123 -20.593 1.00 75.44 81 ALA A C 1
ATOM 625 O O . ALA A 1 81 ? 9.858 5.308 -21.771 1.00 75.44 81 ALA A O 1
ATOM 626 N N . ALA A 1 82 ? 10.443 4.713 -19.684 1.00 71.69 82 ALA A N 1
ATOM 627 C CA . ALA A 1 82 ? 11.811 4.340 -20.027 1.00 71.69 82 ALA A CA 1
ATOM 628 C C . ALA A 1 82 ? 11.842 3.092 -20.922 1.00 71.69 82 ALA A C 1
ATOM 630 O O . ALA A 1 82 ? 12.508 3.117 -21.953 1.00 71.69 82 ALA A O 1
ATOM 631 N N . T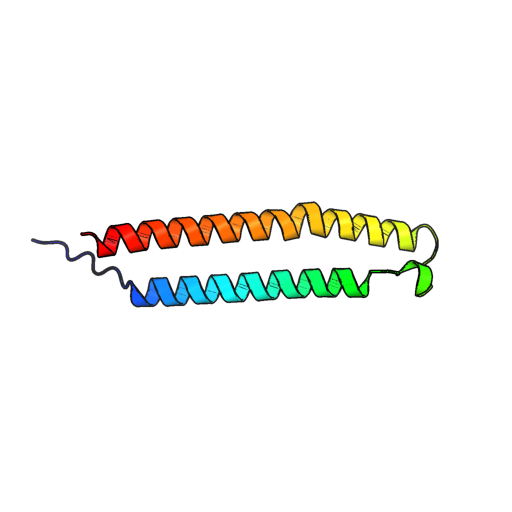YR A 1 83 ? 11.089 2.046 -20.568 1.00 70.94 83 TYR A N 1
ATOM 632 C CA . TYR A 1 83 ? 10.962 0.827 -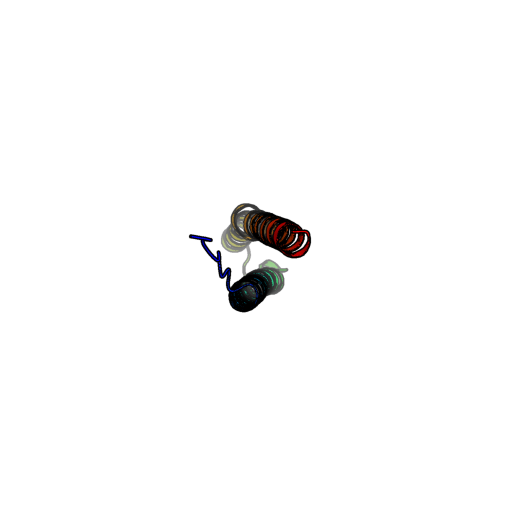21.371 1.00 70.94 83 TYR A CA 1
ATOM 633 C C . TYR A 1 83 ? 10.446 1.125 -22.786 1.00 70.94 83 TYR A C 1
ATOM 635 O O . TYR A 1 83 ? 11.113 0.788 -23.760 1.00 70.94 83 TYR A O 1
ATOM 643 N N . ASP A 1 84 ? 9.327 1.847 -22.905 1.00 73.56 84 ASP A N 1
ATOM 644 C CA . ASP A 1 84 ? 8.723 2.198 -24.198 1.00 73.56 84 ASP A CA 1
ATOM 645 C C . ASP A 1 84 ? 9.697 2.998 -25.083 1.00 73.56 84 ASP A C 1
ATOM 647 O O . ASP A 1 84 ? 9.728 2.848 -26.306 1.00 73.56 84 ASP A O 1
ATOM 651 N N . ARG A 1 85 ? 10.528 3.854 -24.473 1.00 73.94 85 ARG A N 1
ATOM 652 C CA . ARG A 1 85 ? 11.546 4.629 -25.191 1.00 73.94 85 ARG A CA 1
ATOM 653 C C . ARG A 1 85 ? 12.746 3.793 -25.635 1.00 73.94 85 ARG A C 1
ATOM 655 O O . ARG A 1 85 ? 13.334 4.122 -26.657 1.00 73.94 85 ARG A O 1
ATOM 662 N N . PHE A 1 86 ? 13.119 2.758 -24.887 1.00 68.06 86 PHE A N 1
ATOM 663 C CA . PHE A 1 86 ? 14.192 1.844 -25.285 1.00 68.06 86 PHE A CA 1
ATOM 664 C C . PHE A 1 86 ? 13.742 0.852 -26.365 1.00 68.06 86 PHE A C 1
ATOM 666 O O . PHE A 1 86 ? 14.518 0.597 -27.272 1.00 68.06 86 PHE A O 1
ATOM 673 N N . GLU A 1 87 ? 12.503 0.356 -26.317 1.00 65.50 87 GLU A N 1
ATOM 674 C CA . GLU A 1 87 ? 11.949 -0.561 -27.334 1.00 65.50 87 GLU A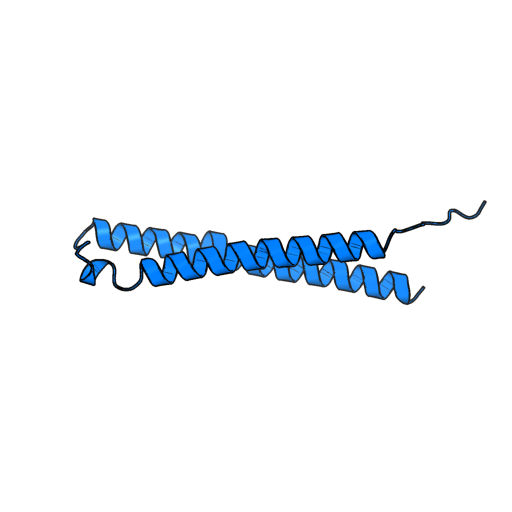 CA 1
ATOM 675 C C . GLU A 1 87 ? 11.565 0.134 -28.654 1.00 65.50 87 GLU A C 1
ATOM 677 O O . GLU A 1 87 ? 11.394 -0.519 -29.680 1.00 65.50 87 GLU A O 1
ATOM 682 N N . SER A 1 88 ? 11.386 1.460 -28.644 1.00 57.50 88 SER A N 1
ATOM 683 C CA . SER A 1 88 ? 11.076 2.246 -29.852 1.00 57.50 88 SER A CA 1
ATOM 684 C C . SER A 1 88 ? 12.307 2.779 -30.597 1.00 57.50 88 SER A C 1
ATOM 686 O O . SER A 1 88 ? 12.139 3.422 -31.638 1.00 57.50 88 SER A O 1
ATOM 688 N N . LEU A 1 89 ? 13.515 2.535 -30.075 1.00 49.25 89 LEU A N 1
ATOM 689 C CA . LEU A 1 89 ? 14.808 2.873 -30.683 1.00 49.25 89 LEU A CA 1
ATOM 690 C C . LEU A 1 89 ? 15.442 1.644 -31.341 1.00 49.25 89 LEU A C 1
ATOM 692 O O . LEU A 1 89 ? 16.081 1.843 -32.399 1.00 49.25 89 LEU A O 1
#

Radius of gyration: 20.36 Å; chains: 1; bounding box: 50×18×57 Å